Protein AF-A0A7C6BBV2-F1 (afdb_monomer_lite)

Structure (mmCIF, N/CA/C/O backbone):
data_AF-A0A7C6BBV2-F1
#
_entry.id   AF-A0A7C6BBV2-F1
#
loop_
_atom_site.group_PDB
_atom_site.id
_atom_site.type_symbol
_atom_site.label_atom_id
_atom_site.label_alt_id
_atom_site.label_comp_id
_atom_site.label_asym_id
_atom_site.label_entity_id
_atom_site.label_seq_id
_atom_site.pdbx_PDB_ins_code
_atom_site.Cartn_x
_atom_site.Cartn_y
_atom_site.Cartn_z
_atom_site.occupancy
_atom_site.B_iso_or_equiv
_atom_site.auth_seq_id
_atom_site.auth_comp_id
_atom_site.auth_asym_id
_atom_site.auth_atom_id
_atom_site.pdbx_PDB_model_num
ATOM 1 N N . ARG A 1 1 ? 14.131 -3.325 -4.525 1.00 44.28 1 ARG A N 1
ATOM 2 C CA . ARG A 1 1 ? 13.405 -4.597 -4.296 1.00 44.28 1 ARG A CA 1
ATOM 3 C C . ARG A 1 1 ? 11.920 -4.269 -4.306 1.00 44.28 1 ARG A C 1
ATOM 5 O O . ARG A 1 1 ? 11.492 -3.523 -3.439 1.00 44.28 1 ARG A O 1
ATOM 12 N N . GLY A 1 2 ? 11.214 -4.661 -5.366 1.00 47.09 2 GLY A N 1
ATOM 13 C CA . GLY A 1 2 ? 9.817 -4.290 -5.611 1.00 47.09 2 GLY A CA 1
ATOM 14 C C . GLY A 1 2 ? 8.852 -5.335 -5.062 1.00 47.09 2 GLY A C 1
ATOM 15 O O . GLY A 1 2 ? 9.215 -6.507 -4.976 1.00 47.09 2 GLY A O 1
ATOM 16 N N . LEU A 1 3 ? 7.659 -4.881 -4.673 1.00 54.62 3 LEU A N 1
ATOM 17 C CA . LEU A 1 3 ? 6.527 -5.698 -4.224 1.00 54.62 3 LEU A CA 1
ATOM 18 C C . LEU A 1 3 ? 6.379 -6.936 -5.116 1.00 54.62 3 LEU A C 1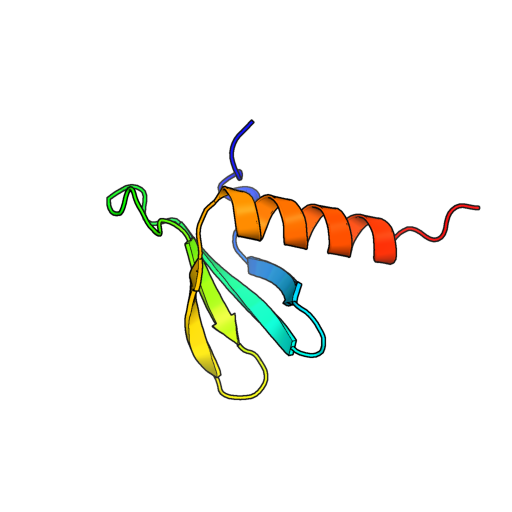
ATOM 20 O O . LEU A 1 3 ? 6.208 -6.816 -6.329 1.00 54.62 3 LEU A O 1
ATOM 24 N N . SER A 1 4 ? 6.516 -8.116 -4.514 1.00 55.00 4 SER A N 1
ATOM 25 C CA . SER A 1 4 ? 6.359 -9.381 -5.228 1.00 55.00 4 SER A CA 1
ATOM 26 C C . SER A 1 4 ? 4.876 -9.641 -5.492 1.00 55.00 4 SER A C 1
ATOM 28 O O . SER A 1 4 ? 4.042 -9.236 -4.686 1.00 55.00 4 SER A O 1
ATOM 30 N N . PRO A 1 5 ? 4.520 -10.330 -6.587 1.00 54.72 5 PRO A N 1
ATOM 31 C CA . PRO A 1 5 ? 3.140 -10.736 -6.840 1.00 54.72 5 PRO A CA 1
ATOM 32 C C . PRO A 1 5 ? 2.579 -11.650 -5.742 1.00 54.72 5 PRO A C 1
ATOM 34 O O . PRO A 1 5 ? 1.372 -11.767 -5.648 1.00 54.72 5 PRO A O 1
ATOM 37 N N . ASP A 1 6 ? 3.418 -12.240 -4.887 1.00 53.88 6 ASP A N 1
ATOM 38 C CA . ASP A 1 6 ? 3.010 -13.007 -3.696 1.00 53.88 6 ASP A CA 1
ATOM 39 C C . ASP A 1 6 ? 2.411 -12.131 -2.574 1.00 53.88 6 ASP A C 1
ATOM 41 O O . ASP A 1 6 ? 1.721 -12.605 -1.682 1.00 53.88 6 ASP A O 1
ATOM 45 N N . ASP A 1 7 ? 2.614 -10.813 -2.648 1.00 58.22 7 ASP A N 1
ATOM 46 C CA . ASP A 1 7 ? 1.989 -9.836 -1.752 1.00 58.22 7 ASP A CA 1
ATOM 47 C C . ASP A 1 7 ? 0.488 -9.635 -2.066 1.00 58.22 7 ASP A C 1
ATOM 49 O O . ASP A 1 7 ? -0.230 -8.943 -1.339 1.00 58.22 7 ASP A O 1
ATOM 53 N N . PHE A 1 8 ? -0.012 -10.249 -3.151 1.00 56.41 8 PHE A N 1
ATOM 54 C CA . PHE A 1 8 ? -1.424 -10.202 -3.514 1.00 56.41 8 PHE A CA 1
ATOM 55 C C . PHE A 1 8 ? -2.297 -10.744 -2.383 1.00 56.41 8 PHE A C 1
ATOM 57 O O . PHE A 1 8 ? -2.222 -11.911 -2.013 1.00 56.41 8 PHE A O 1
ATOM 64 N N . GLY A 1 9 ? -3.171 -9.891 -1.854 1.00 60.84 9 GLY A N 1
ATOM 65 C CA . GLY A 1 9 ? -4.053 -10.243 -0.748 1.00 60.84 9 GLY A CA 1
ATOM 66 C C . GLY A 1 9 ? -3.498 -9.929 0.637 1.00 60.84 9 GLY A C 1
ATOM 67 O O . GLY A 1 9 ? -4.239 -10.119 1.599 1.00 60.84 9 GLY A O 1
ATOM 68 N N . ARG A 1 10 ? -2.277 -9.385 0.762 1.00 73.19 10 ARG A N 1
ATOM 69 C CA . ARG A 1 10 ? -1.815 -8.851 2.045 1.00 73.19 10 ARG A CA 1
ATOM 70 C C . ARG A 1 10 ? -2.668 -7.677 2.482 1.00 73.19 10 ARG A C 1
ATOM 72 O O . ARG A 1 10 ? -3.082 -6.815 1.703 1.00 73.19 10 ARG A O 1
ATOM 79 N N . GLU A 1 11 ? -2.918 -7.655 3.774 1.00 83.56 11 GLU A N 1
ATOM 80 C CA . GLU A 1 11 ? -3.665 -6.603 4.426 1.00 83.56 11 GLU A CA 1
ATOM 81 C C . GLU A 1 11 ? -2.671 -5.661 5.087 1.00 83.56 11 GLU A C 1
ATOM 83 O O . GLU A 1 11 ? -1.734 -6.086 5.764 1.00 83.56 11 GLU A O 1
ATOM 88 N N . PHE A 1 12 ? -2.866 -4.369 4.874 1.00 82.00 12 PHE A N 1
ATOM 89 C CA . PHE A 1 12 ? -2.081 -3.339 5.525 1.00 82.00 12 PHE A CA 1
ATOM 90 C C . PHE A 1 12 ? -3.012 -2.310 6.143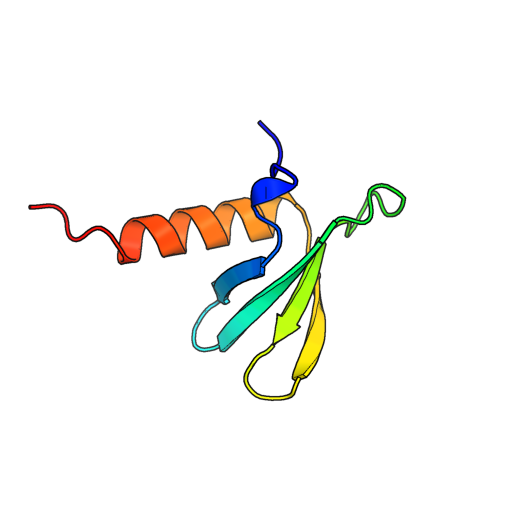 1.00 82.00 12 PHE A C 1
ATOM 92 O O . PHE A 1 12 ? -4.098 -2.020 5.635 1.00 82.00 12 PHE A O 1
ATOM 99 N N . SER A 1 13 ? -2.570 -1.743 7.253 1.00 80.69 13 SER A N 1
ATOM 100 C CA . SER A 1 13 ? -3.297 -0.689 7.943 1.00 80.69 13 SER A CA 1
ATOM 101 C C . SER A 1 13 ? -2.603 0.637 7.684 1.00 80.69 13 SER A C 1
ATOM 103 O O . SER A 1 13 ? -1.378 0.726 7.751 1.00 80.69 13 SER A O 1
ATOM 105 N N . THR A 1 14 ? -3.375 1.683 7.413 1.00 80.00 14 THR A N 1
ATOM 106 C CA . THR A 1 14 ? -2.875 3.059 7.464 1.00 80.00 14 THR A CA 1
ATOM 107 C C . THR A 1 14 ? -3.700 3.835 8.480 1.00 80.00 14 THR A C 1
ATOM 109 O O . THR A 1 14 ? -4.926 3.918 8.390 1.00 80.00 14 THR A O 1
ATOM 112 N N . GLY A 1 15 ? -3.027 4.330 9.521 1.00 80.75 15 GLY A N 1
ATOM 113 C CA . GLY A 1 15 ? -3.698 4.913 10.678 1.00 80.75 15 GLY A CA 1
ATOM 114 C C . GLY A 1 15 ? -4.621 3.900 11.360 1.00 80.75 15 GLY A C 1
ATOM 115 O O . GLY A 1 15 ? -4.160 2.885 11.873 1.00 80.75 15 GLY A O 1
ATOM 116 N N . ARG A 1 16 ? -5.928 4.185 11.364 1.00 80.75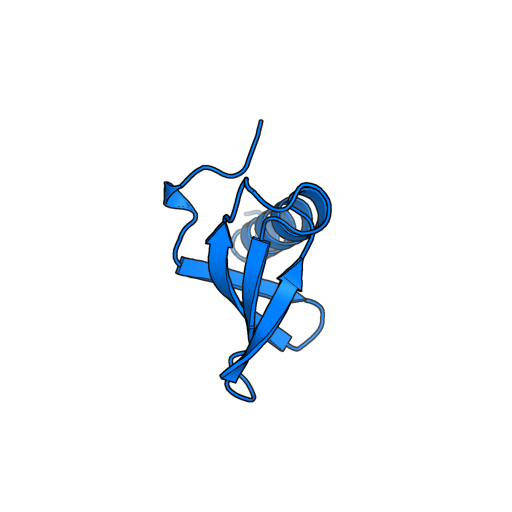 16 ARG A N 1
ATOM 117 C CA . ARG A 1 16 ? -6.968 3.345 11.989 1.00 80.75 16 ARG A CA 1
ATOM 118 C C . ARG A 1 16 ? -7.714 2.453 10.993 1.00 80.75 16 ARG A C 1
ATOM 120 O O . ARG A 1 16 ? -8.563 1.666 11.399 1.00 80.75 16 ARG A O 1
ATOM 127 N N . GLU A 1 17 ? -7.421 2.571 9.700 1.00 87.06 17 GLU A N 1
ATOM 128 C CA . GLU A 1 17 ? -8.157 1.884 8.640 1.00 87.06 17 GLU A CA 1
ATOM 129 C C . GLU A 1 17 ? -7.350 0.740 8.034 1.00 87.06 17 GLU A C 1
ATOM 131 O O . GLU A 1 17 ? -6.155 0.868 7.765 1.00 87.06 17 GLU A O 1
ATOM 136 N N . LYS A 1 18 ? -8.040 -0.379 7.788 1.00 88.25 18 LYS A N 1
ATOM 137 C CA . LYS A 1 18 ? -7.485 -1.575 7.153 1.00 88.25 18 LYS A CA 1
ATOM 138 C C . LYS A 1 18 ? -7.804 -1.596 5.668 1.00 88.25 18 LYS A C 1
ATOM 140 O O . LYS A 1 18 ? -8.947 -1.368 5.258 1.00 88.25 18 LYS A O 1
ATOM 145 N N . PHE A 1 19 ? -6.799 -1.924 4.875 1.00 88.50 19 PHE A N 1
ATOM 146 C CA . PHE A 1 19 ? -6.876 -2.022 3.430 1.00 88.50 19 PHE A CA 1
ATOM 147 C C . PHE A 1 19 ? -6.366 -3.390 3.000 1.00 88.50 19 PHE A C 1
ATOM 149 O O . PHE A 1 19 ? -5.345 -3.874 3.480 1.00 88.50 19 PHE A O 1
ATOM 156 N N . ARG A 1 20 ? -7.083 -4.008 2.070 1.00 87.00 20 ARG A N 1
ATOM 157 C CA . ARG A 1 20 ? -6.681 -5.243 1.416 1.00 87.00 20 ARG A CA 1
ATOM 158 C C . ARG A 1 20 ? -6.008 -4.907 0.107 1.00 87.00 20 ARG A C 1
ATOM 160 O O . ARG A 1 20 ? -6.617 -4.246 -0.733 1.00 87.00 20 ARG A O 1
ATOM 167 N N . PHE A 1 21 ? -4.789 -5.377 -0.093 1.00 86.00 21 PHE A N 1
ATOM 168 C CA . PHE A 1 21 ? -4.144 -5.290 -1.388 1.00 86.00 21 PHE A CA 1
ATOM 169 C C . PHE A 1 21 ? -4.976 -6.048 -2.430 1.00 86.00 21 PHE A C 1
ATOM 171 O O . PHE A 1 21 ? -5.192 -7.254 -2.311 1.00 86.00 21 PHE A O 1
ATOM 178 N N . ALA A 1 22 ? -5.471 -5.321 -3.431 1.00 83.94 22 ALA A N 1
ATOM 179 C CA . ALA A 1 22 ? -6.318 -5.849 -4.496 1.00 83.94 22 ALA A CA 1
ATOM 180 C C . ALA A 1 22 ? -5.521 -6.149 -5.770 1.00 83.94 22 ALA A C 1
ATOM 182 O O . ALA A 1 22 ? -5.958 -6.974 -6.565 1.00 83.94 22 ALA A O 1
ATOM 183 N N . GLY A 1 23 ? -4.370 -5.495 -5.973 1.00 81.75 23 GLY A N 1
ATOM 184 C CA . GLY A 1 23 ? -3.436 -5.860 -7.031 1.00 81.75 23 GLY A CA 1
ATOM 185 C C . GLY A 1 23 ? -2.440 -4.789 -7.453 1.00 81.75 23 GLY A C 1
ATOM 186 O O . GLY A 1 23 ? -2.519 -3.639 -7.021 1.00 81.75 23 GLY A O 1
ATOM 187 N N . THR A 1 24 ? -1.536 -5.170 -8.358 1.00 82.19 24 THR A N 1
ATOM 188 C CA . THR A 1 24 ? -0.591 -4.266 -9.030 1.00 82.19 24 THR A CA 1
ATOM 189 C C . THR A 1 24 ? -0.914 -4.169 -10.518 1.00 82.19 24 THR A C 1
ATOM 191 O O . THR A 1 24 ? -0.950 -5.179 -11.214 1.00 82.19 24 THR A O 1
ATOM 194 N N . ASP A 1 25 ? -1.079 -2.950 -11.020 1.00 80.50 25 ASP A N 1
ATOM 195 C CA . ASP A 1 25 ? -1.219 -2.600 -12.428 1.00 80.50 25 ASP A CA 1
ATOM 196 C C . ASP A 1 25 ? 0.052 -1.866 -12.906 1.00 80.50 25 ASP A C 1
ATOM 198 O O . ASP A 1 25 ? 0.173 -0.647 -12.744 1.00 80.50 25 ASP A O 1
ATOM 202 N N . PRO A 1 26 ? 1.027 -2.571 -13.509 1.00 73.88 26 PRO A N 1
ATOM 203 C CA . PRO A 1 26 ? 2.279 -1.965 -13.976 1.00 73.88 26 PRO A CA 1
ATOM 204 C C . PRO A 1 26 ? 2.071 -0.968 -15.127 1.00 73.88 26 PRO A C 1
ATOM 206 O O . PRO A 1 26 ? 2.961 -0.182 -15.436 1.00 73.88 26 PRO A O 1
ATOM 209 N N . ARG A 1 27 ? 0.880 -0.958 -15.742 1.00 81.69 27 ARG A N 1
ATOM 210 C CA . ARG A 1 27 ? 0.477 0.001 -16.782 1.00 81.69 27 ARG A CA 1
ATOM 211 C C . ARG A 1 27 ? 0.283 1.422 -16.237 1.00 81.69 27 ARG A C 1
ATOM 213 O O . ARG A 1 27 ? 0.202 2.366 -17.019 1.00 81.69 27 ARG A O 1
ATOM 220 N N . ARG A 1 28 ? 0.209 1.598 -14.911 1.00 75.50 28 ARG A N 1
ATOM 221 C CA . ARG A 1 28 ? 0.043 2.898 -14.244 1.00 75.50 28 ARG A CA 1
ATOM 222 C C . ARG A 1 28 ? 1.312 3.282 -13.479 1.00 75.50 28 ARG A C 1
ATOM 224 O O . ARG A 1 28 ? 1.424 2.952 -12.302 1.00 75.50 28 ARG A O 1
ATOM 231 N N . PRO A 1 29 ? 2.227 4.065 -14.076 1.00 74.00 29 PRO A N 1
ATOM 232 C CA . PRO A 1 29 ? 3.509 4.384 -13.443 1.00 74.00 29 PRO A CA 1
ATOM 233 C C . PRO A 1 29 ? 3.365 5.197 -12.147 1.00 74.00 29 PRO A C 1
ATOM 235 O O . PRO A 1 29 ? 4.174 5.048 -11.239 1.00 74.00 29 PRO A O 1
ATOM 238 N N . LYS A 1 30 ? 2.322 6.033 -12.024 1.00 78.69 30 LYS A N 1
ATOM 239 C CA . LYS A 1 30 ? 2.116 6.885 -10.839 1.0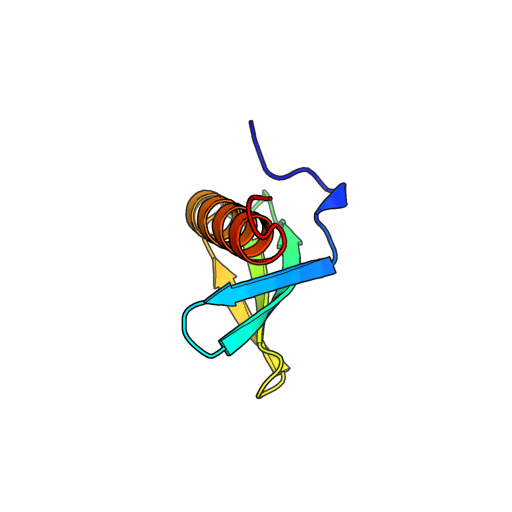0 78.69 30 LYS A CA 1
ATOM 240 C C . LYS A 1 30 ? 1.445 6.158 -9.668 1.00 78.69 30 LYS A C 1
ATOM 242 O O . LYS A 1 30 ? 1.808 6.389 -8.523 1.00 78.69 30 LYS A O 1
ATOM 247 N N . TYR A 1 31 ? 0.472 5.290 -9.943 1.00 82.56 31 TYR A N 1
ATOM 248 C CA . TYR A 1 31 ? -0.278 4.558 -8.915 1.00 82.56 31 TYR A CA 1
ATOM 249 C C . TYR A 1 31 ? -0.514 3.118 -9.369 1.00 82.56 31 TYR A C 1
ATOM 251 O O . TYR A 1 31 ? -1.618 2.790 -9.819 1.00 82.56 31 TYR A O 1
ATOM 259 N N . PRO A 1 32 ? 0.530 2.280 -9.312 1.00 83.25 32 PRO A N 1
ATOM 260 C CA . PRO A 1 32 ? 0.424 0.909 -9.768 1.00 83.25 32 PRO A CA 1
ATOM 261 C C . PRO A 1 32 ? -0.360 0.046 -8.779 1.00 83.25 32 PRO A C 1
ATOM 263 O O . PRO A 1 32 ? -0.876 -0.982 -9.180 1.00 83.25 32 PRO A O 1
ATOM 266 N N . ILE A 1 33 ? -0.495 0.423 -7.503 1.00 86.50 33 ILE A N 1
ATOM 267 C CA . ILE A 1 33 ? -1.141 -0.442 -6.511 1.00 86.50 33 ILE A CA 1
ATOM 268 C C . ILE A 1 33 ? -2.611 -0.079 -6.340 1.00 86.50 33 ILE A C 1
ATOM 270 O O . ILE A 1 33 ? -2.953 1.089 -6.161 1.00 86.50 33 ILE A O 1
ATOM 274 N N . SER A 1 34 ? -3.474 -1.087 -6.340 1.00 87.00 34 SER A N 1
ATOM 275 C CA . SER A 1 34 ? -4.893 -0.978 -6.008 1.00 87.00 34 SER A CA 1
ATOM 276 C C . SER A 1 34 ? -5.163 -1.711 -4.699 1.00 87.00 34 SER A C 1
ATOM 278 O O . SER A 1 34 ? -4.700 -2.836 -4.512 1.00 87.00 34 SER A O 1
ATOM 280 N N . ALA A 1 35 ? -5.914 -1.094 -3.791 1.00 88.81 35 ALA A N 1
ATOM 281 C CA . ALA A 1 35 ? -6.296 -1.706 -2.525 1.00 88.81 35 ALA A CA 1
ATOM 282 C C . ALA A 1 35 ? -7.716 -1.314 -2.115 1.00 88.81 35 ALA A C 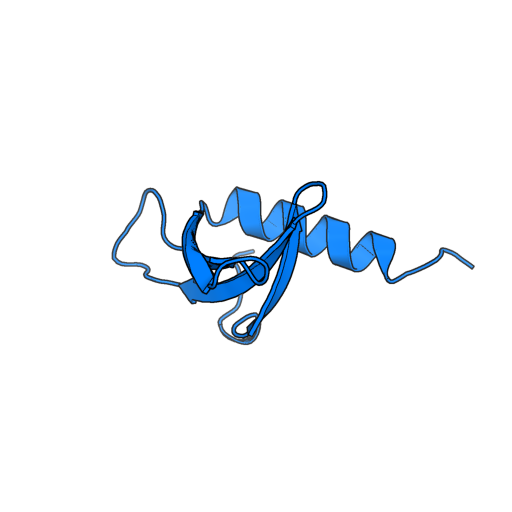1
ATOM 284 O O . ALA A 1 35 ? -8.178 -0.214 -2.407 1.00 88.81 35 ALA A O 1
ATOM 285 N N . THR A 1 36 ? -8.401 -2.204 -1.410 1.00 90.75 36 THR A N 1
ATOM 286 C CA . THR A 1 36 ? -9.795 -2.032 -1.001 1.00 90.75 36 THR A CA 1
ATOM 287 C C . THR A 1 36 ? -9.874 -1.831 0.503 1.00 90.75 36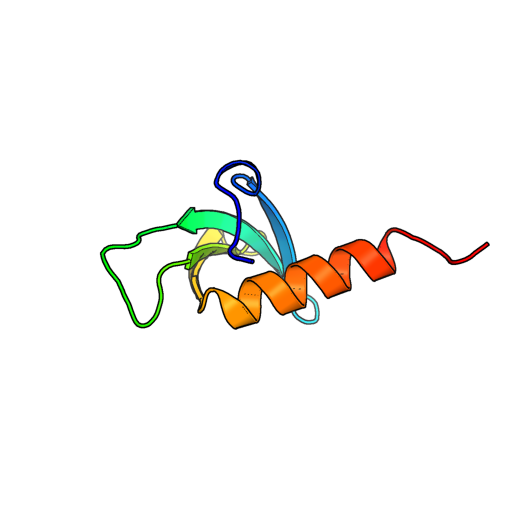 THR A C 1
ATOM 289 O O . THR A 1 36 ? -9.371 -2.648 1.268 1.00 90.75 36 THR A O 1
ATOM 292 N N . ARG A 1 37 ? -10.509 -0.746 0.950 1.00 90.38 37 ARG A N 1
ATOM 293 C CA . ARG A 1 37 ? -10.718 -0.469 2.373 1.00 90.38 37 ARG A CA 1
ATOM 294 C C . ARG A 1 37 ? -11.771 -1.413 2.942 1.00 90.38 37 ARG A C 1
ATOM 296 O O . ARG A 1 37 ? -12.890 -1.442 2.438 1.00 90.38 37 ARG A O 1
ATOM 303 N N . PHE A 1 38 ? -11.456 -2.099 4.035 1.00 86.44 38 PHE A N 1
ATOM 304 C CA . PHE A 1 38 ? -12.388 -3.022 4.692 1.00 86.44 38 PHE A CA 1
ATOM 305 C C . PHE A 1 38 ? -13.637 -2.337 5.244 1.00 86.44 38 PHE A C 1
ATOM 307 O O . PHE A 1 38 ? -14.714 -2.913 5.193 1.00 86.44 38 PHE A O 1
ATOM 314 N N . SER A 1 39 ? -13.504 -1.105 5.743 1.00 85.62 39 SER A N 1
ATOM 315 C CA . SER A 1 39 ? -14.604 -0.406 6.418 1.00 85.62 39 SER A CA 1
ATOM 316 C C . SER A 1 39 ? -15.809 -0.117 5.519 1.00 85.62 39 SER A C 1
ATOM 318 O O . SER A 1 39 ? -16.916 -0.020 6.024 1.00 85.62 39 SER A O 1
ATOM 320 N N . ASP A 1 40 ? -15.587 0.070 4.217 1.00 89.19 40 ASP A N 1
ATOM 321 C CA . ASP A 1 40 ? -16.610 0.578 3.284 1.00 89.19 40 ASP A CA 1
ATOM 322 C C . ASP A 1 40 ? -16.580 -0.145 1.924 1.00 89.19 40 ASP A C 1
ATOM 324 O O . ASP A 1 40 ? -17.320 0.193 1.010 1.00 89.19 40 ASP A O 1
ATOM 328 N N . GLY A 1 41 ? -15.646 -1.083 1.719 1.00 88.94 41 GLY A N 1
ATOM 329 C CA . GLY A 1 41 ? -15.424 -1.745 0.426 1.00 88.94 41 GLY A CA 1
ATOM 330 C C . GLY A 1 41 ? -14.857 -0.831 -0.670 1.00 88.94 41 GLY A C 1
ATOM 331 O O . GLY A 1 41 ? -14.764 -1.225 -1.833 1.00 88.94 41 GLY A O 1
ATOM 332 N N . LYS A 1 42 ? -14.467 0.402 -0.333 1.00 90.25 42 LYS A N 1
ATOM 333 C CA . LYS A 1 42 ? -14.035 1.401 -1.315 1.00 90.25 42 LYS A CA 1
ATOM 334 C C . LYS A 1 42 ? -12.612 1.136 -1.806 1.00 90.25 42 LYS A C 1
ATOM 336 O O . LYS A 1 42 ? -11.706 0.879 -1.015 1.00 90.25 42 LYS A O 1
ATOM 341 N N . SER A 1 43 ? -12.421 1.217 -3.121 1.00 88.62 43 SER A N 1
ATOM 342 C CA . SER A 1 43 ? -11.136 0.969 -3.783 1.00 88.62 43 SER A CA 1
ATOM 343 C C . SER A 1 43 ? -10.303 2.248 -3.872 1.00 88.62 43 SER A C 1
ATOM 345 O O . SER A 1 43 ? -10.781 3.279 -4.345 1.00 88.62 43 SER A O 1
ATOM 347 N N . TYR A 1 44 ? -9.044 2.169 -3.465 1.00 87.50 44 TYR A N 1
ATOM 348 C CA . TYR A 1 44 ? -8.068 3.251 -3.467 1.00 87.50 44 TYR A CA 1
ATOM 349 C C . TYR A 1 44 ? -6.819 2.843 -4.239 1.00 87.50 44 TYR A C 1
ATOM 351 O O . TYR A 1 44 ? -6.494 1.661 -4.363 1.00 87.50 44 TYR A O 1
ATOM 359 N N . LYS A 1 45 ? -6.116 3.844 -4.769 1.00 88.44 45 LYS A N 1
ATOM 360 C CA . LYS A 1 45 ? -4.881 3.645 -5.522 1.00 88.44 45 LYS A CA 1
ATOM 361 C C . LYS A 1 45 ? -3.715 4.225 -4.748 1.00 88.44 45 LYS A C 1
ATOM 363 O O . LYS A 1 45 ? -3.788 5.357 -4.276 1.00 88.44 45 LYS A O 1
ATOM 368 N N . PHE A 1 46 ? -2.645 3.456 -4.655 1.00 85.06 46 PHE A N 1
ATOM 369 C CA . PHE A 1 46 ? -1.459 3.800 -3.895 1.00 85.06 46 PHE A CA 1
ATOM 370 C C . PHE A 1 46 ? -0.208 3.683 -4.764 1.00 85.06 46 PHE A C 1
ATOM 372 O O . PHE A 1 46 ? -0.181 2.998 -5.792 1.00 85.06 46 PHE A O 1
ATOM 379 N N . THR A 1 47 ? 0.845 4.379 -4.348 1.00 85.75 47 THR A N 1
ATOM 380 C CA . THR A 1 47 ? 2.176 4.182 -4.920 1.00 85.75 47 THR A CA 1
ATOM 381 C C . THR A 1 47 ? 2.782 2.895 -4.360 1.00 85.75 47 THR A C 1
ATOM 383 O O . THR A 1 47 ? 2.476 2.487 -3.235 1.00 85.75 47 THR A O 1
ATOM 386 N N . ALA A 1 48 ? 3.659 2.256 -5.136 1.00 80.56 48 ALA A N 1
ATOM 387 C CA . ALA A 1 48 ? 4.374 1.061 -4.687 1.00 80.56 48 ALA A CA 1
ATOM 388 C C . ALA A 1 48 ? 5.192 1.331 -3.412 1.00 80.56 48 ALA A C 1
ATOM 390 O O . ALA A 1 48 ? 5.220 0.507 -2.503 1.00 80.56 48 ALA A O 1
ATOM 391 N N . GLU A 1 49 ? 5.808 2.511 -3.316 1.00 83.56 49 GLU A N 1
ATOM 392 C CA . GLU A 1 49 ? 6.616 2.907 -2.160 1.00 83.56 49 GLU A CA 1
ATOM 393 C C . GLU A 1 49 ? 5.781 3.049 -0.886 1.00 83.56 49 GLU A C 1
ATOM 395 O O . GLU A 1 49 ? 6.172 2.543 0.164 1.00 83.56 49 GLU A O 1
ATOM 400 N N . ASN A 1 50 ? 4.603 3.675 -0.978 1.00 83.62 50 ASN A N 1
ATOM 401 C CA . ASN A 1 50 ? 3.755 3.895 0.191 1.00 83.62 50 ASN A CA 1
ATOM 402 C C . ASN A 1 50 ? 3.211 2.567 0.737 1.00 83.62 50 ASN A C 1
ATOM 404 O O . ASN A 1 50 ? 3.193 2.349 1.944 1.00 83.62 50 ASN A O 1
ATOM 408 N N . VAL A 1 51 ? 2.830 1.644 -0.149 1.00 81.19 51 VAL A N 1
ATOM 409 C CA . VAL A 1 51 ? 2.365 0.305 0.248 1.00 81.19 51 VAL A CA 1
ATOM 410 C C . VAL A 1 51 ? 3.502 -0.524 0.834 1.00 81.19 51 VAL A C 1
ATOM 412 O O . VAL A 1 51 ? 3.317 -1.136 1.880 1.00 81.19 51 VAL A O 1
ATOM 415 N N . ALA A 1 52 ? 4.697 -0.489 0.239 1.00 81.12 52 ALA A N 1
ATOM 416 C CA . ALA A 1 52 ? 5.867 -1.167 0.793 1.00 81.12 52 ALA A CA 1
ATOM 417 C C . ALA A 1 52 ? 6.226 -0.654 2.201 1.00 81.12 52 ALA A C 1
ATOM 419 O O . ALA A 1 52 ? 6.564 -1.450 3.081 1.00 81.12 52 ALA A O 1
ATOM 420 N N . LEU A 1 53 ? 6.111 0.659 2.435 1.00 83.94 53 LEU A N 1
ATOM 421 C CA . LEU A 1 53 ? 6.321 1.265 3.750 1.00 83.94 53 LEU A CA 1
ATOM 422 C C . LEU A 1 53 ? 5.278 0.785 4.771 1.00 83.94 53 LEU A C 1
ATOM 424 O O . LEU A 1 53 ? 5.648 0.367 5.868 1.00 83.94 53 LEU A O 1
ATOM 428 N N . LEU A 1 54 ? 3.993 0.806 4.404 1.00 83.44 54 LEU A N 1
ATOM 429 C CA . LEU A 1 54 ? 2.884 0.397 5.275 1.00 83.44 54 LEU A CA 1
ATOM 430 C C . LEU A 1 54 ? 2.914 -1.102 5.590 1.00 83.44 54 LEU A C 1
ATOM 432 O O . LEU A 1 54 ? 2.705 -1.492 6.735 1.00 83.44 54 LEU A O 1
ATOM 436 N N . LEU A 1 55 ? 3.239 -1.944 4.608 1.00 78.69 55 LEU A N 1
ATOM 437 C CA . LEU A 1 55 ? 3.413 -3.382 4.808 1.00 78.69 55 LEU A CA 1
ATOM 438 C C . LEU A 1 55 ? 4.574 -3.680 5.750 1.00 78.69 55 LEU A C 1
ATOM 440 O O . LEU A 1 55 ? 4.434 -4.486 6.665 1.00 78.69 55 LEU A O 1
ATOM 444 N N . ARG A 1 56 ? 5.716 -3.005 5.569 1.00 78.94 56 ARG A N 1
ATOM 445 C CA . ARG A 1 56 ? 6.860 -3.148 6.476 1.00 78.94 56 ARG A CA 1
ATOM 446 C C . ARG A 1 56 ? 6.509 -2.708 7.898 1.00 78.94 56 ARG A C 1
ATOM 448 O O . ARG A 1 56 ? 6.935 -3.363 8.846 1.00 78.94 56 ARG A O 1
ATOM 455 N N . ALA A 1 57 ? 5.751 -1.623 8.051 1.00 78.06 57 ALA A N 1
ATOM 456 C CA . ALA A 1 57 ? 5.279 -1.164 9.354 1.00 78.06 57 ALA A CA 1
ATOM 457 C C . ALA A 1 57 ? 4.335 -2.189 10.004 1.00 78.06 57 ALA A C 1
ATOM 459 O O . ALA A 1 57 ? 4.548 -2.557 11.154 1.00 78.06 57 ALA A O 1
ATOM 460 N N . ALA A 1 58 ? 3.374 -2.729 9.248 1.00 72.06 58 ALA A N 1
ATOM 461 C CA . ALA A 1 58 ? 2.454 -3.760 9.727 1.00 72.06 58 ALA A CA 1
ATOM 462 C C . ALA A 1 58 ? 3.177 -5.055 10.149 1.00 72.06 58 ALA A C 1
ATOM 464 O O . ALA A 1 58 ? 2.843 -5.641 11.173 1.00 72.06 58 ALA A O 1
ATOM 465 N N . MET A 1 59 ? 4.211 -5.479 9.410 1.00 67.31 59 MET A N 1
ATOM 466 C CA . MET A 1 59 ? 5.047 -6.625 9.802 1.00 67.31 59 MET A CA 1
ATOM 467 C C . MET A 1 59 ? 5.809 -6.383 11.107 1.00 67.31 59 MET A C 1
ATOM 469 O O . MET A 1 59 ? 6.017 -7.321 11.869 1.00 67.31 59 MET A O 1
ATOM 473 N N . LYS A 1 60 ? 6.250 -5.144 11.355 1.00 60.53 60 LYS A N 1
ATOM 474 C CA . LYS A 1 60 ? 6.974 -4.790 12.581 1.00 60.53 60 LYS A CA 1
ATOM 475 C C . LYS A 1 60 ? 6.049 -4.749 13.800 1.00 60.53 60 LYS A C 1
ATOM 477 O O . LYS A 1 60 ? 6.497 -5.080 14.886 1.00 60.53 60 LYS A O 1
ATOM 482 N N . ASP A 1 61 ? 4.781 -4.396 13.611 1.00 57.50 61 ASP A N 1
ATOM 483 C CA . ASP A 1 61 ? 3.758 -4.424 14.666 1.00 57.50 61 ASP A CA 1
ATOM 484 C C . ASP A 1 61 ? 3.346 -5.864 15.041 1.00 57.50 61 ASP A C 1
ATOM 486 O O . ASP A 1 61 ? 3.074 -6.162 16.199 1.00 57.50 61 ASP A O 1
ATOM 490 N N . VAL A 1 62 ? 3.370 -6.791 14.072 1.00 54.16 62 VAL A N 1
ATOM 491 C CA . VAL A 1 62 ? 3.096 -8.231 14.277 1.00 54.16 62 VAL A CA 1
ATOM 492 C C . VAL A 1 62 ? 4.235 -8.981 14.983 1.00 54.16 62 VAL A C 1
ATOM 494 O O . VAL A 1 62 ? 4.028 -10.091 15.472 1.00 54.16 62 VAL A O 1
ATOM 497 N N . LEU A 1 63 ? 5.426 -8.389 15.072 1.00 46.03 63 LEU A N 1
ATOM 498 C CA . LEU A 1 63 ? 6.573 -8.961 15.774 1.00 46.03 63 LEU A CA 1
ATOM 499 C C . LEU A 1 63 ? 6.837 -8.144 17.049 1.00 46.03 63 LEU A C 1
ATOM 501 O O . LEU A 1 63 ? 7.625 -7.195 16.998 1.00 46.03 63 LEU A O 1
ATOM 505 N N . PRO A 1 64 ? 6.234 -8.482 18.207 1.00 43.44 64 PRO A N 1
ATOM 506 C CA . PRO A 1 64 ? 6.758 -7.985 19.467 1.00 43.44 64 PRO A CA 1
ATOM 507 C C . PRO A 1 64 ? 8.195 -8.500 19.594 1.00 43.44 64 PRO A C 1
ATOM 509 O O . PRO A 1 64 ? 8.451 -9.703 19.557 1.00 43.44 64 PRO A O 1
ATOM 512 N N . ASN A 1 65 ? 9.143 -7.568 19.663 1.00 46.16 65 ASN A N 1
ATOM 513 C CA . ASN A 1 65 ? 10.533 -7.863 19.967 1.00 46.16 65 ASN A CA 1
ATOM 514 C C . ASN A 1 65 ? 10.581 -8.539 21.346 1.00 46.16 65 ASN A C 1
ATOM 516 O O . ASN A 1 65 ? 10.302 -7.879 22.348 1.00 46.16 65 ASN A O 1
ATOM 520 N N . ASN A 1 66 ? 10.885 -9.838 21.360 1.00 41.31 66 ASN A N 1
ATOM 521 C CA . ASN A 1 66 ? 11.216 -10.599 22.565 1.00 41.31 66 ASN A CA 1
ATOM 522 C C . ASN A 1 66 ? 12.478 -10.044 23.238 1.00 41.31 66 ASN A C 1
ATOM 524 O O . ASN A 1 66 ? 13.341 -9.482 22.525 1.00 41.31 66 ASN A O 1
#

Radius of gyration: 11.95 Å; chains: 1; bounding box: 30×20×39 Å

pLDDT: mean 75.48, std 14.27, range [41.31, 90.75]

Foldseek 3Di:
DFDDQVCQQPWFDDDHWIKTFNAAQVVDQAFRTWIATPVPRDIDTHDRVVVVVRSVVVVVVVDDDD

Sequence (66 aa):
RGLSPDDFGREFSTGREKFRFAGTDPRRPKYPISATRFSDGKSYKFTAENVALLLRAAMKDVLPNN

Secondary structure (DSSP, 8-state):
----GGGTT-EEEETTEEEEEEEE-TT-SS--EEEEETTT--EEEE-HHHHHHHHHHHHHHSS---

=== Feature glossary ===
The features interleaved in this record are:

— What the protein is —

Sequence gives the chain of amino acids in standard one-letter code (A=alanine, C=cysteine, …, Y=tyrosine), read N→C. It is the only feature that is directly encoded by the gene; all structural features are derived from the folded form of this sequence.

Database cross-references. InterPro integrates a dozen domain/family signature databases into unified entries with residue-range hits. GO terms attach function/process/location labels with evidence codes. CATH codes position the fold in a four-level structural taxonomy. Organism is the NCBI-taxonomy species name.

— Where its atoms are —

Atomic coordinates in PDBx/mmCIF format — the same representation the Protein Data Bank distributes. Each line of the _atom_site loop places one backbone atom in Cartesian space (units: ångströms, origin: arbitrary).

The six renders are orthographic views along the three Cartesian axes in both directions. Representation (cartoon, sticks, or surface) and color scheme (sequence-rainbow or by-chain) vary across proteins so the training set covers all the common visualization conventions.

— Local backbone conformation —

Eight-state secondary structure (DSSP): H is the canonical α-helix, G the tighter 3₁₀-helix, I the wider π-helix; E/B are β-structure, T and S are turns and bends, and '-' is everything else. DSSP derives these from the pattern of main-chain N–H···O=C hydrogen bonds, not from the sequence.

P-SEA three-state annotation labels each residue as helix, strand, or coil based purely on the geometry of the Cα trace. It serves as a fallback when the full backbone (and thus DSSP) is unavailable.

The φ/ψ torsion pair specifies the backbone conformation at each residue. φ rotates about the N–Cα bond, ψ about the Cα–C bond. Steric clashes forbid most of the (φ, ψ) plane — the allowed regions (α-helix basin, β-sheet basin, left-handed helix) are the Ramachandran-allowed regions.

— Global shape and packing —

The geometric summary reports three shape descriptors. Rg (radius of gyration) measures how spread out the Cα atoms are about their centre of mass; compact globular proteins have small Rg, elongated or unfolded ones large. Cα contacts (<8 Å, |i−j|>4) count long-range residue pairs in spatial proximity — high for tightly packed folds, near zero for rods or random coil. The bounding-box extents give the protein's footprint along x, y, z in Å.

Solvent-accessible surface area (SASA) is the area in Å² traced out by the centre of a 1.4 Å probe sphere (a water molecule) rolled over the protein's van der Waals surface (Shrake–Rupley / Lee–Richards construction). Buried residues have near-zero SASA; fully exposed residues can exceed 200 Å². The total SASA scales roughly with the number of surface residues.

The contact map is a binary N×N matrix image: pixel (i, j) is dark where Cα_i and Cα_j are within 8 Å and |i−j|>4. Because the |i−j|>4 filter removes local helical contacts, off-diagonal stripes parallel to the main diagonal indicate parallel β-sheets; stripes perpendicular to it indicate antiparallel β-sheets. The Ramachandran plot scatters every residue's (φ, ψ) pair against the sterically allowed regions. The PAE heatmap renders the predicted-aligned-error matrix.

— Structural neighborhood —

3Di is Foldseek's structural alphabet. Each residue is assigned one of twenty discrete states based on how its Cα sits relative to its spatial (not sequential) neighbors. Aligning 3Di strings finds structural homologs roughly as well as full 3D superposition, but orders of magnitude faster.

Nearest PDB neighbors are the top structural matches found by Foldseek when searching this structure against the entire Protein Data Bank. Each hit reports a TM-score (0 to 1; >0.5 almost always implies the same fold) and an E-value. These are *structural* homologs — they may share no detectable sequence similarity.

— Confidence and disorder —

For AlphaFold models, the B-factor field carries pLDDT — the model's own estimate of local accuracy on a 0–100 scale. Regions with pLDDT<50 should be treated as essentially unmodeled; they often correspond to intrinsically disordered segments.

Crystallographic B-factors measure how much each atom's electron density is smeared out, in Å². They rise in mobile loops and surface residues and fall in the buried interior. In AlphaFold models this column is repurposed to hold pLDDT instead.

Predicted aligned error is AlphaFold's pairwise confidence. Unlike pLDDT (per-residue), PAE is per-residue-pair and captures whether two parts of the structure are correctly placed relative to each other. Units are ångströms of expected positional error.